Protein AF-X0WJK3-F1 (afdb_monomer)

Organism: NCBI:txid412755

Solvent-accessible surface area (backbone atoms only — not comparable to full-atom values): 4471 Å² total; per-residue (Å²): 141,44,77,45,78,50,55,67,56,28,26,60,83,81,27,85,70,82,57,65,72,58,51,52,54,52,50,61,48,39,76,76,45,55,26,52,36,33,44,32,68,17,19,63,43,63,41,69,69,58,54,53,49,54,53,67,46,26,72,52,65,67,47,55,46,90,20,73,52,11,53,78,52,74,41,74,79,65,107

Secondary structure (DSSP, 8-state):
--EEEE----TTTT-SS--HHHHHHHHHHHHT--BSEEEE-S---S-HHHHHHHHHHBSSPEEE---HHHHHTT-TT--

pLDDT: mean 87.4, std 11.5, range [49.41, 97.19]

Mean predicted aligned error: 4.64 Å

Structure (mmCIF, N/CA/C/O backbone):
data_AF-X0WJK3-F1
#
_entry.id   AF-X0WJK3-F1
#
loop_
_atom_site.group_PDB
_atom_site.id
_atom_site.type_symbol
_atom_site.label_atom_id
_atom_site.label_alt_id
_atom_site.label_comp_id
_atom_site.label_asym_id
_atom_site.label_entity_id
_atom_site.label_seq_id
_atom_site.pdbx_PDB_ins_code
_atom_site.Cartn_x
_atom_site.Cartn_y
_atom_site.Cartn_z
_atom_site.occupancy
_atom_site.B_iso_or_equiv
_atom_site.auth_seq_id
_atom_site.auth_comp_id
_atom_site.auth_asym_id
_atom_site.auth_atom_id
_atom_site.pdbx_PDB_model_num
ATOM 1 N N . MET A 1 1 ? -16.269 -4.705 10.628 1.00 87.81 1 MET A N 1
ATOM 2 C CA . MET A 1 1 ? -14.982 -5.170 10.079 1.00 87.81 1 MET A CA 1
ATOM 3 C C . MET A 1 1 ? -14.758 -4.478 8.742 1.00 87.81 1 MET A C 1
ATOM 5 O O . MET A 1 1 ? -15.685 -4.461 7.942 1.00 87.81 1 MET A O 1
ATOM 9 N N . LYS A 1 2 ? -13.597 -3.859 8.524 1.00 94.25 2 LYS A N 1
ATOM 10 C CA . LYS A 1 2 ? -13.247 -3.065 7.341 1.00 94.25 2 LYS A CA 1
ATOM 11 C C . LYS A 1 2 ? -11.986 -3.650 6.708 1.00 94.25 2 LYS A C 1
ATOM 13 O O . LYS A 1 2 ? -10.943 -3.691 7.354 1.00 94.25 2 LYS A O 1
ATOM 18 N N . ILE A 1 3 ? -12.087 -4.103 5.464 1.00 95.50 3 ILE A N 1
ATOM 19 C CA . ILE A 1 3 ? -10.997 -4.772 4.745 1.00 95.50 3 ILE A CA 1
ATOM 20 C C . ILE A 1 3 ? -10.68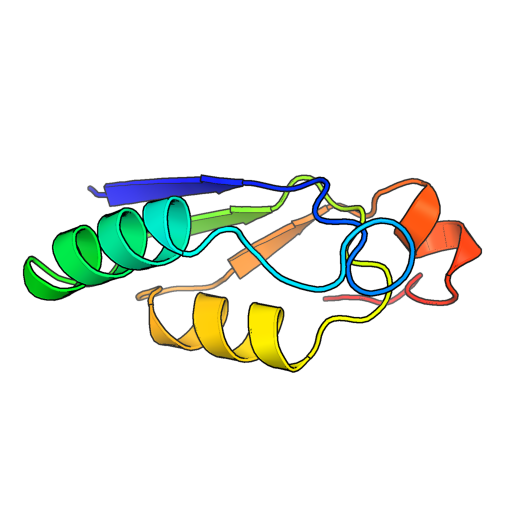4 -3.977 3.481 1.00 95.50 3 ILE A C 1
ATOM 22 O O . ILE A 1 3 ? -11.603 -3.576 2.769 1.00 95.50 3 ILE A O 1
ATOM 26 N N . LEU A 1 4 ? -9.399 -3.761 3.208 1.00 97.00 4 LEU A N 1
ATOM 27 C CA . LEU A 1 4 ? -8.921 -3.210 1.942 1.00 97.00 4 LEU A CA 1
ATOM 28 C C . LEU A 1 4 ? -8.269 -4.320 1.117 1.00 97.00 4 LEU A C 1
ATOM 30 O O . LEU A 1 4 ? -7.396 -5.025 1.616 1.00 97.00 4 LEU A O 1
ATOM 34 N N . VAL A 1 5 ? -8.662 -4.441 -0.148 1.00 96.69 5 VAL A N 1
ATOM 35 C CA . VAL A 1 5 ? -8.021 -5.336 -1.120 1.00 96.69 5 VAL A CA 1
ATOM 36 C C . VAL A 1 5 ? -7.546 -4.487 -2.288 1.00 96.69 5 VAL A C 1
ATOM 38 O O . VAL A 1 5 ? -8.353 -3.817 -2.929 1.00 96.69 5 VAL A O 1
ATOM 41 N N . ILE A 1 6 ? -6.238 -4.471 -2.526 1.00 95.69 6 ILE A N 1
ATOM 42 C CA . ILE A 1 6 ? -5.584 -3.663 -3.564 1.00 95.69 6 ILE A CA 1
ATOM 43 C C . ILE A 1 6 ? -4.379 -4.419 -4.121 1.00 95.69 6 ILE A C 1
ATOM 45 O O . ILE A 1 6 ? -3.977 -5.441 -3.578 1.00 95.69 6 ILE A O 1
ATOM 49 N N . GLY A 1 7 ? -3.766 -3.923 -5.186 1.00 94.19 7 GLY A N 1
ATOM 50 C CA . GLY A 1 7 ? -2.544 -4.523 -5.694 1.00 94.19 7 GLY A CA 1
ATOM 51 C C . GLY A 1 7 ? -2.127 -3.956 -7.032 1.00 94.19 7 GLY A C 1
ATOM 52 O O . GLY A 1 7 ? -2.630 -2.908 -7.436 1.00 94.19 7 GLY A O 1
ATOM 53 N N . ASP A 1 8 ? -1.179 -4.631 -7.676 1.00 93.75 8 ASP A N 1
ATOM 54 C CA . ASP A 1 8 ? -0.752 -4.372 -9.054 1.00 93.75 8 ASP A CA 1
ATOM 55 C C . ASP A 1 8 ? -0.376 -2.907 -9.339 1.00 93.75 8 ASP A C 1
ATOM 57 O O . ASP A 1 8 ? -0.594 -2.330 -10.404 1.00 93.75 8 ASP A O 1
ATOM 61 N N . SER A 1 9 ? 0.184 -2.251 -8.320 1.00 90.25 9 SER A N 1
ATOM 62 C CA . SER A 1 9 ? 0.526 -0.832 -8.418 1.00 90.25 9 SER A CA 1
ATOM 63 C C . SER A 1 9 ? 1.649 -0.585 -9.424 1.00 90.25 9 SER A C 1
ATOM 65 O O . SER A 1 9 ? 1.726 0.492 -10.014 1.00 90.25 9 SER A O 1
ATOM 67 N N . HIS A 1 10 ? 2.570 -1.548 -9.564 1.00 87.38 10 HIS A N 1
ATOM 68 C CA . HIS A 1 10 ? 3.799 -1.435 -10.342 1.00 87.38 10 HIS A CA 1
ATOM 69 C C . HIS A 1 10 ? 4.601 -0.144 -10.094 1.00 87.38 10 HIS A C 1
ATOM 71 O O . HIS A 1 10 ? 5.378 0.284 -10.955 1.00 87.38 10 HIS A O 1
ATOM 77 N N . ILE A 1 11 ? 4.443 0.494 -8.931 1.00 86.75 11 ILE A N 1
ATOM 78 C CA . ILE A 1 11 ? 5.171 1.716 -8.587 1.00 86.75 11 ILE A CA 1
ATOM 79 C C . ILE A 1 11 ? 6.620 1.343 -8.229 1.00 86.75 11 ILE A C 1
ATOM 81 O O . ILE A 1 11 ? 6.829 0.436 -7.415 1.00 86.75 11 ILE A O 1
ATOM 85 N N . PRO A 1 12 ? 7.637 2.026 -8.793 1.00 82.56 12 PRO A N 1
ATOM 86 C CA . PRO A 1 12 ? 7.560 3.193 -9.684 1.00 82.56 12 PRO A CA 1
ATOM 87 C C . PRO A 1 12 ? 7.700 2.874 -11.190 1.00 82.56 12 PRO A C 1
ATOM 89 O O . PRO A 1 12 ? 7.847 3.789 -11.996 1.00 82.5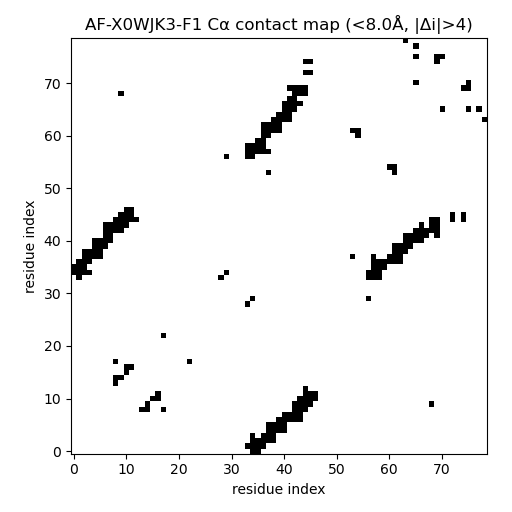6 12 PRO A O 1
ATOM 92 N N . ARG A 1 13 ? 7.747 1.596 -11.593 1.00 83.56 13 ARG A N 1
ATOM 93 C CA . ARG A 1 13 ? 8.108 1.193 -12.967 1.00 83.56 13 ARG A CA 1
ATOM 94 C C . ARG A 1 13 ? 7.031 1.481 -14.009 1.00 83.56 13 ARG A C 1
ATOM 96 O O . ARG A 1 13 ? 7.381 1.961 -15.081 1.00 83.56 13 ARG A O 1
ATOM 103 N N . ARG A 1 14 ? 5.763 1.150 -13.738 1.00 89.25 14 ARG A N 1
ATOM 104 C CA . ARG A 1 14 ? 4.651 1.373 -14.693 1.00 89.25 14 ARG A CA 1
ATOM 105 C C . ARG A 1 14 ? 3.722 2.509 -14.277 1.00 89.25 14 ARG A C 1
ATOM 107 O O . ARG A 1 14 ? 3.076 3.103 -15.131 1.00 89.25 14 ARG A O 1
ATOM 114 N N . ALA A 1 15 ? 3.709 2.858 -12.993 1.00 89.75 15 ALA A N 1
ATOM 115 C CA . ALA A 1 15 ? 3.005 4.021 -12.473 1.00 89.75 15 ALA A CA 1
ATOM 116 C C . ALA A 1 15 ? 3.940 4.853 -11.593 1.00 89.75 15 ALA A C 1
ATOM 118 O O . ALA A 1 15 ? 4.759 4.310 -10.856 1.00 89.75 15 ALA A O 1
ATOM 119 N N . LYS A 1 16 ? 3.804 6.182 -11.648 1.00 88.19 16 LYS A N 1
ATOM 120 C CA . LYS A 1 16 ? 4.578 7.086 -10.783 1.00 88.19 16 LYS A CA 1
ATOM 121 C C . LYS A 1 16 ? 3.992 7.159 -9.375 1.00 88.19 16 LYS A C 1
ATOM 123 O O . LYS A 1 16 ? 4.741 7.163 -8.408 1.00 88.19 16 LYS A O 1
ATOM 128 N N . ASN A 1 17 ? 2.666 7.235 -9.277 1.00 90.12 17 ASN A N 1
ATOM 129 C CA . ASN A 1 17 ? 1.921 7.429 -8.037 1.00 90.12 17 ASN A CA 1
ATOM 130 C C . ASN A 1 17 ? 0.534 6.784 -8.146 1.00 90.12 17 ASN A C 1
ATOM 132 O O . ASN A 1 17 ? 0.062 6.504 -9.248 1.00 90.12 17 ASN A O 1
ATOM 136 N N . ILE A 1 18 ? -0.127 6.621 -7.001 1.00 92.31 18 ILE A N 1
ATOM 137 C CA . ILE A 1 18 ? -1.561 6.323 -6.937 1.00 92.31 18 ILE A CA 1
ATOM 138 C C . ILE A 1 18 ? -2.345 7.587 -7.345 1.00 92.31 18 ILE A C 1
ATOM 140 O O . ILE A 1 18 ? -1.962 8.682 -6.924 1.00 92.31 18 ILE A O 1
ATOM 144 N N . PRO A 1 19 ? -3.415 7.470 -8.155 1.00 94.12 19 PRO A N 1
ATOM 145 C CA . PRO A 1 19 ? -4.308 8.586 -8.469 1.00 94.12 19 PRO A CA 1
ATOM 146 C C . PRO A 1 19 ? -4.866 9.271 -7.215 1.00 94.12 19 PRO A C 1
ATOM 148 O O . PRO A 1 19 ? -5.271 8.593 -6.270 1.00 94.12 19 PRO A O 1
ATOM 151 N N . VAL A 1 20 ? -4.941 10.607 -7.227 1.00 95.19 20 VAL A N 1
ATOM 152 C CA . VAL A 1 20 ? -5.400 11.406 -6.072 1.00 95.19 20 VAL A CA 1
ATOM 153 C C . VAL A 1 20 ? -6.792 10.992 -5.595 1.00 95.19 20 VAL A C 1
ATOM 155 O O . VAL A 1 20 ? -7.016 10.857 -4.403 1.00 95.19 20 VAL A O 1
ATOM 158 N N . GLN A 1 21 ? -7.681 10.637 -6.521 1.00 96.88 21 GLN A N 1
ATOM 159 C CA . GLN A 1 21 ? -9.044 10.212 -6.218 1.00 96.88 21 GLN A CA 1
ATOM 160 C C . GLN A 1 21 ? -9.080 8.934 -5.367 1.00 96.88 21 GLN A C 1
ATOM 162 O O . GLN A 1 21 ? -9.957 8.768 -4.526 1.00 96.88 21 GLN A O 1
ATOM 167 N N . ILE A 1 22 ? -8.121 8.022 -5.567 1.00 94.81 22 ILE A N 1
ATOM 168 C CA . ILE A 1 22 ? -8.002 6.814 -4.742 1.00 94.81 22 ILE A CA 1
ATOM 169 C C . ILE A 1 22 ? -7.461 7.188 -3.361 1.00 94.81 22 ILE A C 1
ATOM 171 O O . ILE A 1 22 ? -7.952 6.668 -2.362 1.00 94.81 22 ILE A O 1
ATOM 175 N N . CYS A 1 23 ? -6.492 8.106 -3.286 1.00 94.19 23 CYS A N 1
ATOM 176 C CA . CYS A 1 23 ? -5.998 8.624 -2.010 1.00 94.19 23 CYS A CA 1
ATOM 177 C C . CYS A 1 23 ? -7.132 9.253 -1.190 1.00 94.19 23 CYS A C 1
ATOM 179 O O . CYS A 1 23 ? -7.294 8.890 -0.029 1.00 94.19 23 CYS A O 1
ATOM 181 N N . ASP A 1 24 ? -7.972 10.086 -1.807 1.00 95.75 24 ASP A N 1
ATOM 182 C CA . ASP A 1 24 ? -9.110 10.733 -1.146 1.00 95.75 24 ASP A CA 1
ATOM 183 C C . ASP A 1 24 ? -10.095 9.698 -0.580 1.00 95.75 24 ASP A C 1
ATOM 185 O O . ASP A 1 24 ? -10.577 9.817 0.548 1.00 95.75 24 ASP A O 1
ATOM 189 N N . VAL A 1 25 ? -10.380 8.631 -1.336 1.00 95.06 25 VAL A N 1
ATOM 190 C CA . VAL A 1 25 ? -11.229 7.526 -0.865 1.00 95.06 25 VAL A CA 1
ATOM 191 C C . VAL A 1 25 ? -10.594 6.813 0.330 1.00 95.06 25 VAL A C 1
ATOM 193 O O . VAL A 1 25 ? -11.293 6.519 1.304 1.00 95.06 25 VAL A O 1
ATOM 196 N N . LEU A 1 26 ? -9.288 6.537 0.291 1.00 94.81 26 LEU A N 1
ATOM 197 C CA . LEU A 1 26 ? -8.579 5.888 1.395 1.00 94.81 26 LEU A CA 1
ATOM 198 C C . LEU A 1 26 ? -8.573 6.772 2.647 1.00 94.81 26 LEU A C 1
ATOM 200 O O . LEU A 1 26 ? -8.889 6.288 3.732 1.00 94.81 26 LEU A O 1
ATOM 204 N N . GLU A 1 27 ? -8.290 8.064 2.504 1.00 94.06 27 GLU A N 1
ATOM 205 C CA . GLU A 1 27 ? -8.271 9.027 3.608 1.00 94.06 27 GLU A CA 1
ATOM 206 C C . GLU A 1 27 ? -9.648 9.171 4.262 1.00 94.06 27 GLU A C 1
ATOM 208 O O . GLU A 1 27 ? -9.768 8.997 5.476 1.00 94.06 27 GLU A O 1
ATOM 213 N N . ASN A 1 28 ? -10.708 9.355 3.471 1.00 93.94 28 ASN A N 1
ATOM 214 C CA . ASN A 1 28 ? -12.082 9.428 3.978 1.00 93.94 28 ASN A CA 1
ATOM 215 C C . ASN A 1 28 ? -12.508 8.152 4.717 1.00 93.94 28 ASN A C 1
ATOM 217 O O . ASN A 1 28 ? -13.218 8.203 5.725 1.00 93.94 28 ASN A O 1
ATOM 221 N N . ASN A 1 29 ? -12.050 6.987 4.252 1.00 93.12 29 ASN A N 1
ATOM 222 C CA . ASN A 1 29 ? -12.305 5.731 4.948 1.00 93.12 29 ASN A CA 1
ATOM 223 C C . ASN A 1 29 ? -11.560 5.649 6.283 1.00 93.12 29 ASN A C 1
ATOM 225 O O . ASN A 1 29 ? -12.123 5.125 7.246 1.00 93.12 29 ASN A O 1
ATOM 229 N N . VAL A 1 30 ? -10.332 6.162 6.354 1.00 92.69 30 VAL A N 1
ATOM 230 C CA . VAL A 1 30 ? -9.484 6.135 7.555 1.00 92.69 30 VAL A CA 1
ATOM 231 C C . VAL A 1 30 ? -9.949 7.129 8.621 1.00 92.69 30 VAL A C 1
ATOM 233 O O . VAL A 1 30 ? -9.805 6.825 9.807 1.00 92.69 30 VAL A O 1
ATOM 23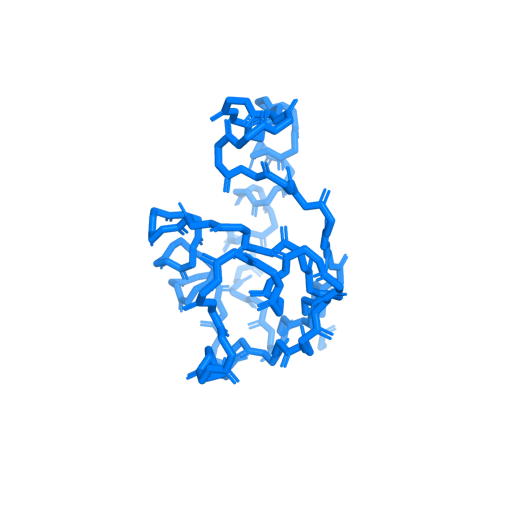6 N N . LEU A 1 31 ? -10.572 8.253 8.240 1.00 89.94 31 LEU A N 1
ATOM 237 C CA . LEU A 1 31 ? -11.227 9.178 9.183 1.00 89.94 31 LEU A CA 1
ATOM 238 C C . LEU A 1 31 ? -12.281 8.463 10.044 1.00 89.94 31 LEU A C 1
ATOM 240 O O . LEU A 1 31 ? -12.387 8.714 11.240 1.00 89.94 31 LEU A O 1
ATOM 244 N N . ASN A 1 32 ? -12.982 7.487 9.463 1.00 87.62 32 ASN A N 1
ATOM 245 C CA . ASN A 1 32 ? -13.949 6.625 10.148 1.00 87.62 32 ASN A CA 1
ATOM 246 C C . ASN A 1 32 ? -13.300 5.360 10.746 1.00 87.62 32 ASN A C 1
ATOM 248 O O . ASN A 1 32 ? -13.908 4.285 10.783 1.00 87.62 32 ASN A O 1
ATOM 252 N N . GLY A 1 33 ? -12.031 5.458 11.143 1.00 92.56 33 GLY A N 1
ATOM 253 C CA . GLY A 1 33 ? -11.233 4.373 11.700 1.00 92.56 33 GLY A CA 1
ATOM 254 C C . GLY A 1 33 ? -10.443 3.574 10.659 1.00 92.56 33 GLY A C 1
ATOM 255 O O . GLY A 1 33 ? -10.871 3.372 9.520 1.00 92.56 33 GLY A O 1
ATOM 256 N N . LYS A 1 34 ? -9.287 3.067 11.097 1.00 96.12 34 LYS A N 1
ATOM 257 C CA . LYS A 1 34 ? -8.367 2.232 10.311 1.00 96.12 34 LYS A CA 1
ATOM 258 C C . LYS A 1 34 ? -9.014 0.942 9.788 1.00 96.12 34 LYS A C 1
ATOM 260 O O . LYS A 1 34 ? -9.973 0.436 10.376 1.00 96.12 34 LYS A O 1
ATOM 265 N N . PHE A 1 35 ? -8.441 0.392 8.720 1.00 97.06 35 PHE A N 1
ATOM 266 C CA . PHE A 1 35 ? -8.784 -0.935 8.205 1.00 97.06 35 PHE A CA 1
ATOM 267 C C . PHE A 1 35 ? -8.360 -2.017 9.200 1.00 97.06 35 PHE A C 1
ATOM 269 O O . PHE A 1 35 ? -7.294 -1.918 9.797 1.00 97.06 35 PHE A O 1
ATOM 276 N N . ASP A 1 36 ? -9.180 -3.045 9.395 1.00 96.00 36 ASP A N 1
ATOM 277 C CA . ASP A 1 36 ? -8.815 -4.189 10.232 1.00 96.00 36 ASP A CA 1
ATOM 278 C C . ASP A 1 36 ? -7.759 -5.055 9.526 1.00 96.00 36 ASP A C 1
ATOM 280 O O . ASP A 1 36 ? -6.812 -5.493 10.169 1.00 96.00 36 ASP A O 1
ATOM 284 N N . TYR A 1 37 ? -7.879 -5.239 8.206 1.00 95.94 37 TYR A N 1
ATOM 285 C CA . TYR A 1 37 ? -6.906 -5.960 7.379 1.00 95.94 37 TYR A CA 1
ATOM 286 C C . TYR A 1 37 ? -6.702 -5.275 6.028 1.00 95.94 37 TYR A C 1
ATOM 288 O O . TYR A 1 37 ? -7.627 -4.667 5.480 1.00 95.94 37 TYR A O 1
ATOM 296 N N . ILE A 1 38 ? -5.499 -5.425 5.474 1.00 97.19 38 ILE A N 1
ATOM 297 C CA . ILE A 1 38 ? -5.173 -5.029 4.103 1.00 97.19 38 ILE A CA 1
ATOM 298 C C . ILE A 1 38 ? -4.536 -6.224 3.402 1.00 97.19 38 ILE A C 1
ATOM 300 O O . ILE A 1 38 ? -3.540 -6.752 3.889 1.00 97.19 38 ILE A O 1
ATOM 304 N N . PHE A 1 39 ? -5.095 -6.612 2.260 1.00 96.50 39 PHE A N 1
ATOM 305 C CA . PHE A 1 39 ? -4.561 -7.654 1.387 1.00 96.50 39 PHE A CA 1
ATOM 306 C C . PHE A 1 39 ? -4.024 -7.019 0.105 1.00 96.50 39 PHE A C 1
ATOM 308 O O . PHE A 1 39 ? -4.746 -6.282 -0.573 1.00 96.50 39 PHE A O 1
ATOM 315 N N . PHE A 1 40 ? -2.762 -7.297 -0.217 1.00 95.06 40 PHE A N 1
ATOM 316 C CA . PHE A 1 40 ? -2.073 -6.773 -1.387 1.00 95.06 40 PHE A CA 1
ATOM 317 C C . PHE A 1 40 ? -1.745 -7.900 -2.372 1.00 95.06 40 PHE A C 1
ATOM 319 O O . PHE A 1 40 ? -1.035 -8.841 -2.018 1.00 95.06 40 PHE A O 1
ATOM 326 N N . THR A 1 41 ? -2.217 -7.810 -3.617 1.00 94.69 41 THR A N 1
ATOM 327 C CA . THR A 1 41 ? -2.104 -8.907 -4.605 1.00 94.69 41 THR A CA 1
ATOM 328 C C . THR A 1 41 ? -0.726 -9.035 -5.273 1.00 94.69 41 THR A C 1
ATOM 330 O O . THR A 1 41 ? -0.601 -9.727 -6.278 1.00 94.69 41 THR A O 1
ATOM 333 N N . GLY A 1 42 ? 0.297 -8.374 -4.734 1.00 90.38 42 GLY A N 1
ATOM 334 C CA . GLY A 1 42 ? 1.647 -8.327 -5.296 1.00 90.38 42 GLY A CA 1
ATOM 335 C C . GLY A 1 42 ? 1.861 -7.244 -6.356 1.00 90.38 42 GLY A C 1
ATOM 336 O O . GLY A 1 42 ? 1.054 -6.328 -6.531 1.00 90.38 42 GLY A O 1
ATOM 337 N N . ASP A 1 43 ? 3.007 -7.331 -7.019 1.00 88.19 43 ASP A N 1
ATOM 338 C CA . ASP A 1 43 ? 3.579 -6.376 -7.968 1.00 88.19 43 ASP A CA 1
ATOM 339 C C . ASP A 1 43 ? 3.861 -4.986 -7.356 1.00 88.19 43 ASP A C 1
ATOM 341 O O . ASP A 1 43 ? 3.750 -3.923 -7.987 1.00 88.19 43 ASP A O 1
ATOM 345 N N . VAL A 1 44 ? 4.324 -5.013 -6.101 1.00 77.06 44 VAL A N 1
ATOM 346 C CA . VAL A 1 44 ? 5.016 -3.924 -5.393 1.00 77.06 44 VAL A CA 1
ATOM 347 C C . VAL A 1 44 ? 6.487 -3.890 -5.809 1.00 77.06 44 VAL A C 1
ATOM 349 O O . VAL A 1 44 ? 7.411 -4.273 -5.093 1.00 77.06 44 VAL A O 1
ATOM 352 N N . VAL A 1 45 ? 6.724 -3.335 -6.987 1.00 70.00 45 VAL A N 1
ATOM 353 C CA . VAL A 1 45 ? 8.029 -3.387 -7.649 1.00 70.00 45 VAL A CA 1
ATOM 354 C C . VAL A 1 45 ? 9.169 -2.683 -6.886 1.00 70.00 45 VAL A C 1
ATOM 356 O O . VAL A 1 45 ? 10.316 -3.076 -7.087 1.00 70.00 45 VAL A O 1
ATOM 359 N N . LYS A 1 46 ? 8.884 -1.648 -6.066 1.00 71.12 46 LYS A N 1
ATOM 360 C CA . LYS A 1 46 ? 9.765 -1.006 -5.046 1.00 71.12 46 LYS A CA 1
ATOM 361 C C . LYS A 1 46 ? 9.110 0.277 -4.498 1.00 71.12 46 LYS A C 1
ATOM 363 O O . LYS A 1 46 ? 9.493 1.389 -4.860 1.00 71.12 46 LYS A O 1
ATOM 368 N N . ALA A 1 47 ? 8.112 0.156 -3.621 1.00 80.38 47 ALA A N 1
ATOM 369 C CA . ALA A 1 47 ? 7.322 1.309 -3.163 1.00 80.38 47 ALA A CA 1
ATOM 370 C C . ALA A 1 47 ? 7.321 1.485 -1.625 1.00 80.38 47 ALA A C 1
ATOM 372 O O . ALA A 1 47 ? 6.274 1.328 -0.994 1.00 80.38 47 ALA A O 1
ATOM 373 N N . PRO A 1 48 ? 8.454 1.861 -0.987 1.00 85.50 48 PRO A N 1
ATOM 374 C CA . PRO A 1 48 ? 8.539 1.981 0.475 1.00 85.50 48 PRO A CA 1
ATOM 375 C C . PRO A 1 48 ? 7.549 3.003 1.049 1.00 85.50 48 PRO A C 1
ATOM 377 O O . PRO A 1 48 ? 6.986 2.788 2.121 1.00 85.50 48 PRO A O 1
ATOM 380 N N . ARG A 1 49 ? 7.272 4.088 0.312 1.00 88.94 49 ARG A N 1
ATOM 381 C CA . ARG A 1 49 ? 6.279 5.097 0.707 1.00 88.94 49 ARG A CA 1
ATOM 382 C C . ARG A 1 49 ? 4.862 4.525 0.735 1.00 88.94 49 ARG A C 1
ATOM 384 O O . ARG A 1 49 ? 4.142 4.768 1.700 1.00 88.94 49 ARG A O 1
ATOM 391 N N . LEU A 1 50 ? 4.485 3.753 -0.287 1.00 89.94 50 LEU A N 1
ATOM 392 C CA . LEU A 1 50 ? 3.178 3.100 -0.343 1.00 89.94 50 LEU A CA 1
ATOM 393 C C . LEU A 1 50 ? 3.047 2.072 0.783 1.00 89.94 50 LEU A C 1
ATOM 395 O O . LEU A 1 50 ? 2.082 2.111 1.535 1.00 89.94 50 LEU A O 1
ATOM 399 N N . MET A 1 51 ? 4.052 1.215 0.964 1.00 90.00 51 MET A N 1
ATOM 400 C 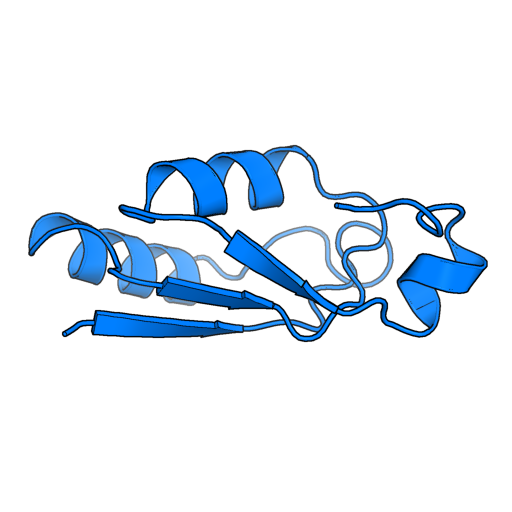CA . MET A 1 51 ? 4.036 0.201 2.022 1.00 90.00 51 MET A CA 1
ATOM 401 C C . MET A 1 51 ? 3.966 0.825 3.420 1.00 90.00 51 MET A C 1
ATOM 403 O O . MET A 1 51 ? 3.187 0.379 4.259 1.00 90.00 51 MET A O 1
ATOM 407 N N . SER A 1 52 ? 4.725 1.896 3.671 1.00 92.19 52 SER A N 1
ATOM 408 C CA . SER A 1 52 ? 4.656 2.642 4.933 1.00 92.19 52 SER A CA 1
ATOM 409 C C . SER A 1 52 ? 3.269 3.245 5.163 1.00 92.19 52 SER A C 1
ATOM 411 O O . SER A 1 52 ? 2.751 3.188 6.276 1.00 92.19 52 SER A O 1
ATOM 413 N N . TYR A 1 53 ? 2.646 3.791 4.117 1.00 93.81 53 TYR A N 1
ATOM 414 C CA . TYR A 1 53 ? 1.290 4.325 4.196 1.00 93.81 53 TYR A CA 1
ATOM 415 C C . TYR A 1 53 ? 0.259 3.233 4.515 1.00 93.81 53 TYR A C 1
ATOM 417 O O . TYR A 1 53 ? -0.497 3.391 5.471 1.00 93.81 53 TYR A O 1
ATOM 425 N N . LEU A 1 54 ? 0.281 2.099 3.806 1.00 94.12 54 LEU A N 1
ATOM 426 C CA . LEU A 1 54 ? -0.633 0.979 4.063 1.00 94.12 54 LEU A CA 1
ATOM 427 C C . LEU A 1 54 ? -0.506 0.462 5.501 1.00 94.12 54 LEU A C 1
ATOM 429 O O . LEU A 1 54 ? -1.514 0.297 6.183 1.00 94.12 54 LEU A O 1
ATOM 433 N N . LYS A 1 55 ? 0.728 0.322 6.006 1.00 93.88 55 LYS A N 1
ATOM 434 C CA . LYS A 1 55 ? 0.996 -0.051 7.406 1.00 93.88 55 LYS A CA 1
ATOM 435 C C . LYS A 1 55 ? 0.433 0.958 8.416 1.00 93.88 55 LYS A C 1
ATOM 437 O O . LYS A 1 55 ? 0.021 0.567 9.501 1.00 93.88 55 LYS A O 1
ATOM 442 N N . LYS A 1 56 ? 0.378 2.253 8.084 1.00 95.38 56 LYS A N 1
ATOM 443 C CA . LYS A 1 56 ? -0.194 3.283 8.972 1.00 95.38 56 LYS A CA 1
ATOM 444 C C . LYS A 1 56 ? -1.718 3.216 9.053 1.00 95.38 56 LYS A C 1
ATOM 446 O O . LYS A 1 56 ? -2.266 3.508 10.120 1.00 95.38 56 LYS A O 1
ATOM 451 N N . ILE A 1 57 ? -2.387 2.858 7.957 1.00 96.00 57 ILE A N 1
ATOM 452 C CA . ILE A 1 57 ? -3.854 2.884 7.848 1.00 96.00 57 ILE A CA 1
ATOM 453 C C . ILE A 1 57 ? -4.532 1.549 8.198 1.00 96.00 57 ILE A C 1
ATOM 455 O O . ILE A 1 57 ? -5.761 1.496 8.256 1.00 96.00 57 ILE A O 1
ATOM 459 N N . THR A 1 58 ? -3.756 0.496 8.465 1.00 96.38 58 THR A N 1
ATOM 460 C CA . THR A 1 58 ? -4.237 -0.776 9.025 1.00 96.38 58 THR A CA 1
ATOM 461 C C . THR A 1 58 ? -4.113 -0.801 10.554 1.00 96.38 58 THR A C 1
ATOM 463 O O . THR A 1 58 ? -3.278 -0.107 11.141 1.00 96.38 58 THR A O 1
ATOM 466 N N . LYS A 1 59 ? -4.974 -1.574 11.217 1.00 95.44 59 LYS A N 1
ATOM 467 C CA . LYS A 1 59 ? -4.880 -1.904 12.645 1.00 95.44 59 LYS A CA 1
ATOM 468 C C . LYS A 1 59 ? -3.938 -3.080 12.886 1.00 95.44 59 LYS A C 1
ATOM 470 O O . LYS A 1 59 ? -3.209 -3.057 13.870 1.00 95.44 59 LYS A O 1
ATOM 475 N N . ASN A 1 60 ? -3.992 -4.077 12.003 1.00 93.25 60 ASN A N 1
ATOM 476 C CA . ASN A 1 60 ? -3.189 -5.296 12.072 1.00 93.25 60 ASN A CA 1
ATOM 477 C C . ASN A 1 60 ? -2.082 -5.247 11.008 1.00 93.25 60 ASN A C 1
ATOM 479 O O . ASN A 1 60 ? -1.533 -4.187 10.720 1.00 93.25 60 ASN A O 1
ATOM 483 N N . GLU A 1 61 ? -1.748 -6.384 10.406 1.00 89.00 61 GLU A N 1
ATOM 484 C CA . GLU A 1 61 ? -0.726 -6.470 9.369 1.00 89.00 61 GLU A CA 1
ATOM 485 C C . GLU A 1 61 ? -1.273 -6.145 7.972 1.00 89.00 61 GLU A C 1
ATOM 487 O O . GLU A 1 61 ? -2.479 -6.189 7.705 1.00 89.00 61 GLU A O 1
ATOM 492 N N . VAL A 1 62 ? -0.352 -5.783 7.078 1.00 93.88 62 VAL A N 1
ATOM 493 C CA . VAL A 1 62 ? -0.590 -5.757 5.633 1.00 93.88 62 VAL A CA 1
ATOM 494 C C . VAL A 1 62 ? -0.096 -7.094 5.106 1.00 93.88 62 VAL A C 1
ATOM 496 O O . VAL A 1 62 ? 1.090 -7.381 5.228 1.00 93.88 62 VAL A O 1
ATOM 499 N N . LEU A 1 63 ? -0.997 -7.895 4.551 1.00 93.75 63 LEU A N 1
ATOM 500 C CA . LEU A 1 63 ? -0.687 -9.208 4.000 1.00 93.75 63 LEU A CA 1
ATOM 501 C C . LEU A 1 63 ? -0.437 -9.061 2.506 1.00 93.75 63 LEU A C 1
ATOM 503 O O . LEU A 1 63 ? -1.289 -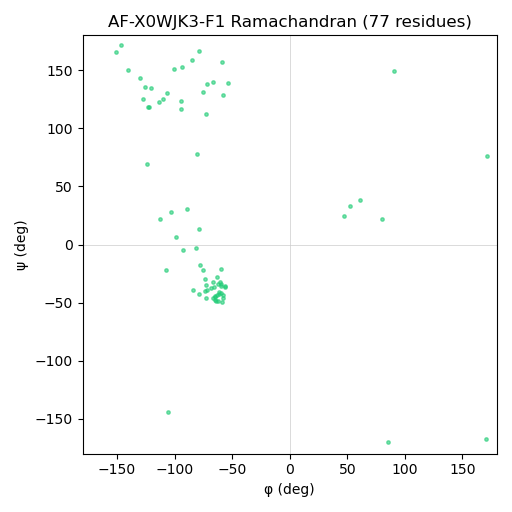8.539 1.787 1.00 93.75 63 LEU A O 1
ATOM 507 N N . ILE A 1 64 ? 0.729 -9.496 2.045 1.00 91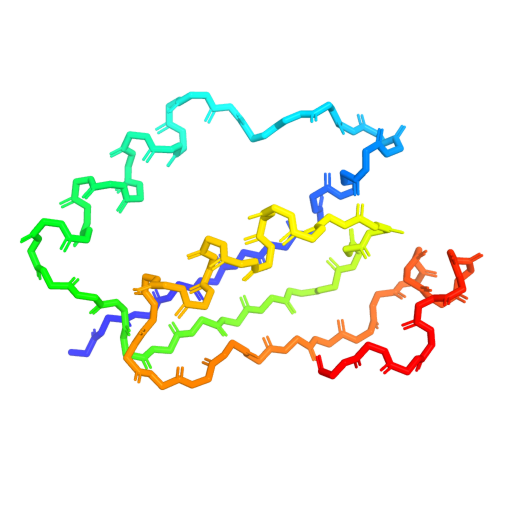.50 64 ILE A N 1
ATOM 508 C CA . ILE A 1 64 ? 1.182 -9.300 0.670 1.00 91.50 64 ILE A CA 1
ATOM 509 C C . ILE A 1 64 ? 1.542 -10.663 0.092 1.00 91.50 64 ILE A C 1
ATOM 511 O O . ILE A 1 64 ? 2.186 -11.475 0.749 1.00 91.50 64 ILE A O 1
ATOM 515 N N . VAL A 1 65 ? 1.113 -10.923 -1.139 1.00 90.06 65 VAL A N 1
ATOM 516 C CA . VAL A 1 65 ? 1.599 -12.073 -1.911 1.00 90.06 65 VAL A CA 1
ATOM 517 C C . VAL A 1 65 ? 2.652 -11.616 -2.914 1.00 90.06 65 VAL A C 1
ATOM 519 O O . VAL A 1 65 ? 2.616 -10.482 -3.387 1.00 90.06 65 VAL A O 1
ATOM 522 N N . LEU A 1 66 ? 3.586 -12.503 -3.251 1.00 87.62 66 LEU A N 1
ATOM 523 C CA . LEU A 1 66 ? 4.611 -12.245 -4.262 1.00 87.62 66 LEU A CA 1
ATOM 524 C C . LEU A 1 66 ? 4.000 -12.267 -5.668 1.00 87.62 66 LEU A C 1
ATOM 526 O O . LEU A 1 66 ? 3.594 -13.323 -6.156 1.00 87.62 66 LEU A O 1
ATOM 530 N N . GLY A 1 67 ? 3.971 -11.106 -6.324 1.00 85.81 67 GLY A N 1
ATOM 531 C CA . GLY A 1 67 ? 3.637 -10.983 -7.741 1.00 85.81 67 GLY A CA 1
ATOM 532 C C . GLY A 1 67 ? 4.814 -11.354 -8.650 1.00 85.81 67 GLY A C 1
ATOM 533 O O . GLY A 1 67 ? 5.968 -11.468 -8.217 1.00 85.81 67 GLY A O 1
ATOM 534 N N . ASN A 1 68 ? 4.555 -11.542 -9.945 1.00 85.81 68 ASN A N 1
ATOM 535 C CA . ASN A 1 68 ? 5.615 -11.916 -10.885 1.00 85.81 68 ASN A CA 1
ATOM 536 C C . ASN A 1 68 ? 6.653 -10.792 -11.047 1.00 85.81 68 ASN A C 1
ATOM 538 O O . ASN A 1 68 ? 7.852 -11.060 -11.139 1.00 85.81 68 ASN A O 1
ATOM 542 N N . MET A 1 69 ? 6.236 -9.527 -11.038 1.00 80.12 69 MET A N 1
ATOM 543 C CA . MET A 1 69 ? 7.139 -8.384 -11.144 1.00 80.12 69 MET A CA 1
ATOM 544 C C . MET A 1 69 ? 7.896 -8.116 -9.841 1.00 80.12 69 MET A C 1
ATOM 546 O O . MET A 1 69 ? 8.982 -7.536 -9.903 1.00 80.12 69 MET A O 1
ATOM 550 N N . ASP A 1 70 ? 7.389 -8.571 -8.692 1.00 76.38 70 ASP A N 1
ATOM 551 C CA . ASP A 1 70 ? 8.144 -8.586 -7.430 1.00 76.38 70 ASP A CA 1
ATOM 552 C C . ASP A 1 70 ? 9.318 -9.560 -7.509 1.00 76.38 70 ASP A C 1
ATOM 554 O O . ASP A 1 70 ? 10.455 -9.212 -7.173 1.00 76.38 70 ASP A O 1
ATOM 558 N N . TYR A 1 71 ? 9.051 -10.758 -8.032 1.00 70.44 71 TYR A N 1
ATOM 559 C CA . TYR A 1 71 ? 10.044 -11.813 -8.205 1.00 70.44 71 TYR A CA 1
ATOM 560 C C . TYR A 1 71 ? 11.207 -11.366 -9.101 1.00 70.44 71 TYR A C 1
ATOM 562 O O . TYR A 1 71 ? 12.375 -11.477 -8.719 1.00 70.44 71 TYR A O 1
ATOM 570 N N . TYR A 1 72 ? 10.896 -10.788 -10.267 1.00 65.81 72 TYR A N 1
ATOM 571 C CA . TYR A 1 72 ? 11.904 -10.277 -11.206 1.00 65.81 72 TYR A CA 1
ATOM 572 C 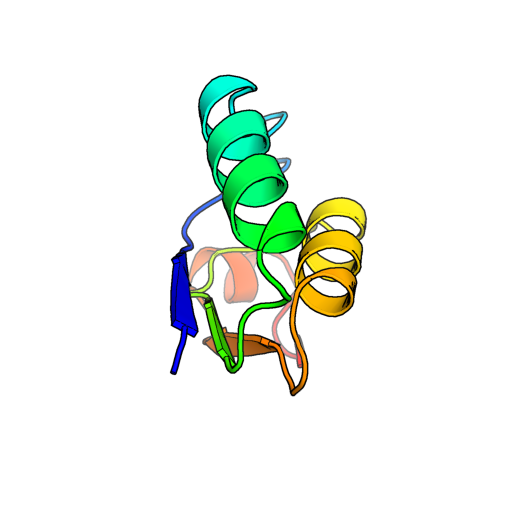C . TYR A 1 72 ? 12.491 -8.914 -10.797 1.00 65.81 72 TYR A C 1
ATOM 574 O O . TYR A 1 72 ? 13.539 -8.512 -11.300 1.00 65.81 72 TYR A O 1
ATOM 582 N N . GLY A 1 73 ? 11.831 -8.179 -9.896 1.00 63.00 73 GLY A N 1
ATOM 583 C CA . GLY A 1 73 ? 12.270 -6.877 -9.382 1.00 63.00 73 GLY A CA 1
ATOM 584 C C . GLY A 1 73 ? 13.313 -6.950 -8.261 1.00 63.00 73 GLY A C 1
ATOM 585 O O . GLY A 1 73 ? 13.799 -5.904 -7.810 1.00 63.00 73 GLY A O 1
ATOM 586 N N . GLY A 1 74 ? 13.665 -8.163 -7.822 1.00 62.50 74 GLY A N 1
ATOM 587 C CA . GLY A 1 74 ? 14.560 -8.407 -6.690 1.00 62.50 74 GLY A CA 1
ATOM 588 C C . GLY A 1 74 ? 13.869 -8.284 -5.331 1.00 62.50 74 GLY A C 1
ATOM 589 O O . GLY A 1 74 ? 14.543 -8.047 -4.334 1.00 62.50 74 GLY A O 1
ATOM 590 N N . ASN A 1 75 ? 12.541 -8.419 -5.285 1.00 60.72 75 ASN A N 1
ATOM 591 C CA . ASN A 1 75 ? 11.727 -8.318 -4.073 1.00 60.72 75 ASN A CA 1
ATOM 592 C C . ASN A 1 75 ? 11.283 -9.706 -3.567 1.00 60.72 75 ASN A C 1
ATOM 594 O O . ASN A 1 75 ? 10.250 -9.834 -2.926 1.00 60.72 75 ASN A O 1
ATOM 598 N N . GLN A 1 76 ? 12.072 -10.750 -3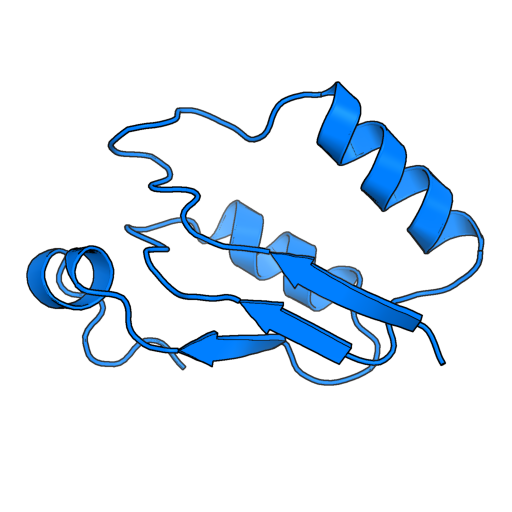.857 1.00 60.28 76 GLN A N 1
ATOM 599 C CA . GLN A 1 76 ? 11.759 -12.166 -3.591 1.00 60.28 76 GLN A CA 1
ATOM 600 C C . GLN A 1 76 ? 11.515 -12.491 -2.108 1.00 60.28 76 GLN A C 1
ATOM 602 O O . GLN A 1 76 ? 10.868 -13.484 -1.804 1.00 60.28 76 GLN A O 1
ATOM 607 N N . ASN A 1 77 ? 12.015 -11.641 -1.207 1.00 58.38 77 ASN A N 1
ATOM 608 C CA . ASN A 1 77 ? 11.869 -11.766 0.244 1.00 58.38 77 ASN A CA 1
ATOM 609 C C . ASN A 1 77 ? 10.995 -10.644 0.833 1.00 58.38 77 ASN A C 1
ATOM 611 O O . ASN A 1 77 ? 11.168 -10.292 2.001 1.00 58.38 77 ASN A O 1
ATOM 615 N N . ALA A 1 78 ? 10.145 -9.998 0.022 1.00 49.41 78 ALA A N 1
ATOM 616 C CA . ALA A 1 78 ? 9.199 -9.018 0.541 1.00 49.41 78 ALA A CA 1
ATOM 617 C C . ALA A 1 78 ? 8.309 -9.702 1.600 1.00 49.41 78 ALA A C 1
ATOM 619 O O . ALA A 1 78 ? 7.816 -10.797 1.327 1.00 49.41 78 ALA A O 1
ATOM 620 N N . PRO A 1 79 ? 8.179 -9.107 2.799 1.00 49.62 79 PRO A N 1
ATOM 621 C CA . PRO A 1 79 ? 7.393 -9.682 3.884 1.00 49.62 79 PRO A CA 1
ATOM 622 C C . PRO A 1 79 ? 5.905 -9.746 3.543 1.00 49.62 79 PRO A C 1
ATOM 624 O O . PRO A 1 79 ? 5.432 -8.850 2.800 1.00 49.62 79 PRO A O 1
#

InterPro domains:
  IPR024654 Calcineurin-like phosphoesterase domain, lpxH-type [PF12850] (1-70)
  IPR029052 Metallo-dependent phosphatase-like [G3DSA:3.60.21.10] (1-79)
  IPR029052 Metallo-dependent phosphatase-like [SSF56300] (1-74)

Sequence (79 aa):
MKILVIGDSHIPRRAKNIPVQICDVLENNVLNGKFDYIFFTGDVVKAPRLMSYLKKITKNEVLIVLGNMDYYGGNQNAP

Foldseek 3Di:
DAEAEEEPCLPPPPPPDDDVVVVVVLVVVCVVPAGQEYEYAANCLDCPPVLVVNCVRYPDDYHYDHDPSCVVSVVVPPD

Nearest PDB structures (foldseek):
  6jz6-assembly1_B  TM=5.463E-01  e=2.804E+00  Mediterraneibacter gnavus
  6e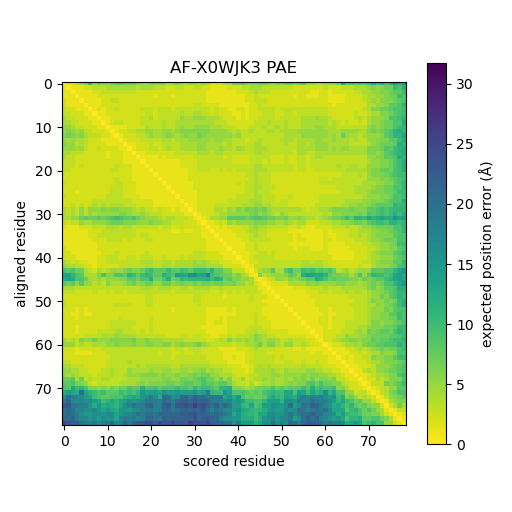d2-assembly1_A  TM=5.528E-01  e=7.161E+00  Faecalibacterium duncaniae
  6ec6-assembly1_A  TM=5.450E-01  e=8.187E+00  Mediterraneibacter gnavus
  8dhw-assembly1_B  TM=5.458E-01  e=9.360E+00  Treponema lecithinolyticum

Radius of gyration: 12.41 Å; Cα contacts (8 Å, |Δi|>4): 120; chains: 1; bounding box: 30×24×27 Å